Protein AF-A0A3D2QE22-F1 (afdb_monomer_lite)

Structure (mmCIF, N/CA/C/O backbone):
data_AF-A0A3D2QE22-F1
#
_entry.id   AF-A0A3D2QE22-F1
#
loop_
_atom_site.group_PDB
_atom_site.id
_atom_site.type_symbol
_atom_site.label_atom_id
_atom_site.label_alt_id
_atom_site.label_com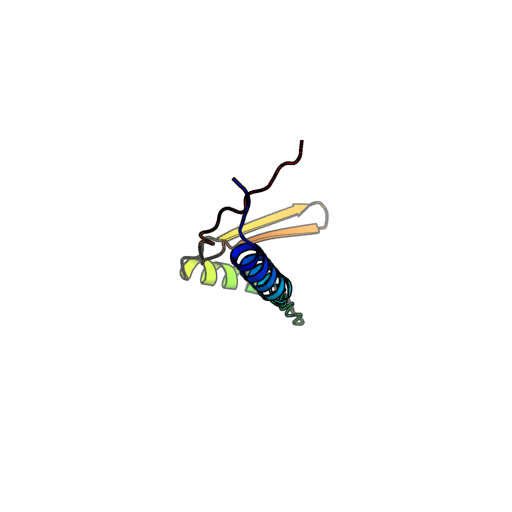p_id
_atom_site.label_asym_id
_atom_site.label_entity_id
_atom_site.label_seq_id
_atom_site.pdbx_PDB_ins_code
_atom_site.Cartn_x
_atom_site.Cartn_y
_atom_site.Cartn_z
_atom_site.occupancy
_atom_site.B_iso_or_equiv
_atom_site.auth_seq_id
_atom_site.auth_comp_id
_atom_site.auth_asym_id
_atom_site.auth_atom_id
_atom_site.pdbx_PDB_model_num
ATOM 1 N N . ASP A 1 1 ? 10.709 35.518 46.650 1.00 49.84 1 ASP A N 1
ATOM 2 C CA . ASP A 1 1 ? 9.881 36.399 45.802 1.00 49.84 1 ASP A CA 1
ATOM 3 C C . ASP A 1 1 ? 8.582 35.728 45.401 1.00 49.84 1 ASP A C 1
ATOM 5 O O . ASP A 1 1 ? 8.604 34.676 44.773 1.00 49.84 1 ASP A O 1
ATOM 9 N N . GLY A 1 2 ? 7.459 36.297 45.847 1.00 74.81 2 GLY A N 1
ATOM 10 C CA . GLY A 1 2 ? 6.105 35.818 45.564 1.00 74.81 2 GLY A CA 1
ATOM 11 C C . GLY A 1 2 ? 5.412 36.691 44.520 1.00 74.81 2 GLY A C 1
ATOM 12 O O . GLY A 1 2 ? 5.711 37.877 44.394 1.00 74.81 2 GLY A O 1
ATOM 13 N N . LEU A 1 3 ? 4.490 36.102 43.760 1.00 76.69 3 LEU A N 1
ATOM 14 C CA . LEU A 1 3 ? 3.673 36.845 42.805 1.00 76.69 3 LEU A CA 1
ATOM 15 C C . LEU A 1 3 ? 2.726 37.785 43.555 1.00 76.69 3 LEU A C 1
ATOM 17 O O . LEU A 1 3 ? 2.094 37.400 44.539 1.00 76.69 3 LEU A O 1
ATOM 21 N N . THR A 1 4 ? 2.602 39.016 43.065 1.00 86.69 4 THR A N 1
ATOM 22 C CA . THR A 1 4 ? 1.557 39.926 43.546 1.00 86.69 4 THR A CA 1
ATOM 23 C C . THR A 1 4 ? 0.180 39.379 43.168 1.00 86.69 4 THR A C 1
ATOM 25 O O . THR A 1 4 ? 0.035 38.673 42.168 1.00 86.69 4 THR A O 1
ATOM 28 N N . VAL A 1 5 ? -0.851 39.738 43.934 1.00 83.69 5 VAL A N 1
ATOM 29 C CA . VAL A 1 5 ? -2.235 39.270 43.720 1.00 83.69 5 VAL A CA 1
ATOM 30 C C . VAL A 1 5 ? -2.676 39.446 42.261 1.00 83.69 5 VAL A C 1
ATOM 32 O O . VAL A 1 5 ? -3.145 38.496 41.641 1.00 83.69 5 VAL A O 1
ATOM 35 N N . ARG A 1 6 ? -2.379 40.606 41.660 1.00 84.25 6 ARG A N 1
ATOM 36 C CA . ARG A 1 6 ? -2.686 40.901 40.249 1.00 84.25 6 ARG A CA 1
ATOM 37 C C . ARG A 1 6 ? -2.010 39.948 39.260 1.00 84.25 6 ARG A C 1
ATOM 39 O O . ARG A 1 6 ? -2.584 39.607 38.229 1.00 84.25 6 ARG A O 1
ATOM 46 N N . GLN A 1 7 ? -0.777 39.530 39.539 1.00 84.44 7 GLN A N 1
ATOM 47 C CA . GLN A 1 7 ? -0.044 38.601 38.676 1.00 84.44 7 GLN A CA 1
ATOM 48 C C . GLN A 1 7 ? -0.594 37.180 38.800 1.00 84.44 7 GLN A C 1
ATOM 50 O O . GLN A 1 7 ? -0.696 36.478 37.793 1.00 84.44 7 GLN A O 1
ATOM 55 N N . THR A 1 8 ? -0.987 36.778 40.009 1.00 84.31 8 THR A N 1
ATOM 56 C CA . THR A 1 8 ? -1.629 35.485 40.263 1.00 84.31 8 THR A CA 1
ATOM 57 C C . THR A 1 8 ? -2.988 35.405 39.572 1.00 84.31 8 THR A C 1
ATOM 59 O O . THR A 1 8 ? -3.258 34.428 38.879 1.00 84.31 8 THR A O 1
ATOM 62 N N . GLU A 1 9 ? -3.808 36.453 39.661 1.00 84.38 9 GLU A N 1
ATOM 63 C CA . GLU A 1 9 ? -5.107 36.528 38.978 1.00 84.38 9 GLU A CA 1
ATOM 64 C C . GLU A 1 9 ? -4.960 36.426 37.454 1.00 84.38 9 GLU A C 1
ATOM 66 O O . GLU A 1 9 ? -5.614 35.599 36.814 1.00 84.38 9 GLU A O 1
ATOM 71 N N . ALA A 1 10 ? -4.027 37.183 36.868 1.00 84.56 10 ALA A N 1
ATOM 72 C CA . ALA A 1 10 ? -3.753 37.122 35.434 1.00 84.56 10 ALA A CA 1
ATOM 73 C C . ALA A 1 10 ? -3.219 35.747 34.987 1.00 84.56 10 ALA A C 1
ATOM 75 O O . ALA A 1 10 ? -3.482 35.299 33.866 1.00 84.56 10 ALA A O 1
ATOM 76 N N . LEU A 1 11 ? -2.454 35.064 35.843 1.00 83.12 11 LEU A N 1
ATOM 77 C CA . LEU A 1 11 ? -1.944 33.721 35.573 1.00 83.12 11 LEU A CA 1
ATOM 78 C C . LEU A 1 11 ? -3.070 32.682 35.598 1.00 83.12 11 LEU A C 1
ATOM 80 O O . LEU A 1 11 ? -3.169 31.869 34.676 1.00 83.12 11 LEU A O 1
ATOM 84 N N . VAL A 1 12 ? -3.944 32.747 36.603 1.00 84.12 12 VAL A N 1
ATOM 85 C CA . VAL A 1 12 ? -5.124 31.882 36.730 1.00 84.12 12 VAL A CA 1
ATOM 86 C C . VAL A 1 12 ? -6.051 32.060 35.528 1.00 84.12 12 VAL A C 1
ATOM 88 O O . VAL A 1 12 ? -6.470 31.073 34.922 1.00 84.12 12 VAL A O 1
ATOM 91 N N . GLU A 1 13 ? -6.296 33.298 35.097 1.00 82.62 13 GLU A N 1
ATOM 92 C CA . GLU A 1 13 ? -7.132 33.579 33.928 1.00 82.62 13 GLU A CA 1
ATOM 93 C C . GLU A 1 13 ? -6.541 32.980 32.636 1.00 82.62 13 GLU A C 1
ATOM 95 O O . GLU A 1 13 ? -7.256 32.385 31.823 1.00 82.62 13 GLU A O 1
ATOM 100 N N . LYS A 1 14 ? -5.217 33.072 32.450 1.00 81.88 14 LYS A N 1
ATOM 101 C CA . LYS A 1 14 ? -4.522 32.442 31.314 1.00 81.88 14 LYS A CA 1
ATOM 102 C C . LYS A 1 14 ? -4.616 30.918 31.359 1.00 81.88 14 LYS A C 1
ATOM 104 O O . LYS A 1 14 ? -4.836 30.301 30.315 1.00 81.88 14 LYS A O 1
ATOM 109 N N . MET A 1 15 ? -4.473 30.317 32.539 1.00 80.31 15 MET A N 1
ATOM 110 C CA . MET A 1 15 ? -4.586 28.868 32.718 1.00 80.31 15 MET A CA 1
ATOM 111 C C . MET A 1 15 ? -6.005 28.370 32.429 1.00 80.31 15 MET A C 1
ATOM 113 O O . MET A 1 15 ? -6.161 27.395 31.696 1.00 80.31 15 MET A O 1
ATOM 117 N N . LEU A 1 16 ? -7.038 29.079 32.893 1.00 76.94 16 LEU A N 1
ATOM 118 C CA . LEU A 1 16 ? -8.443 28.766 32.603 1.00 76.94 16 LEU A CA 1
ATOM 119 C C . LEU A 1 16 ? -8.755 28.879 31.100 1.00 76.94 16 LEU A C 1
ATOM 121 O O . LEU A 1 16 ? -9.358 27.975 30.516 1.00 76.94 16 LEU A O 1
ATOM 125 N N . LYS A 1 17 ? -8.266 29.936 30.434 1.00 75.19 17 LYS A N 1
ATOM 126 C CA . LYS A 1 17 ? -8.407 30.114 28.974 1.00 75.19 17 LYS A CA 1
ATOM 127 C C . LYS A 1 17 ? -7.673 29.039 28.164 1.00 75.19 17 LYS A C 1
ATOM 129 O O . LYS A 1 17 ? -8.112 28.699 27.063 1.00 75.19 17 LYS A O 1
ATOM 134 N N . ALA A 1 18 ? -6.557 28.51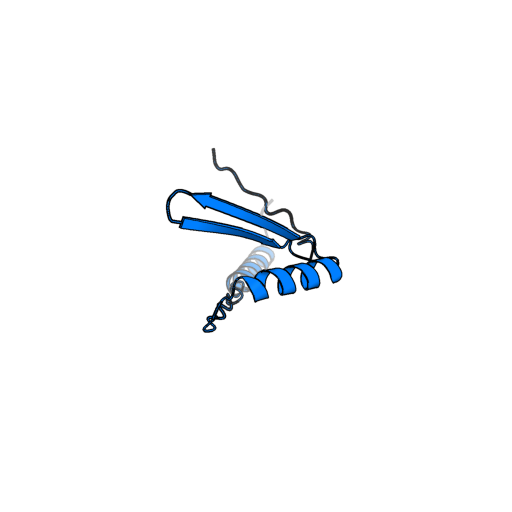6 28.674 1.00 68.12 18 ALA A N 1
ATOM 135 C CA . ALA A 1 18 ? -5.805 27.434 28.042 1.00 68.12 18 ALA A CA 1
ATOM 136 C C . ALA A 1 18 ? -6.455 26.058 28.277 1.00 68.12 18 ALA A C 1
ATOM 138 O O . ALA A 1 18 ? -6.516 25.252 27.347 1.00 68.12 18 ALA A O 1
ATOM 139 N N . ALA A 1 19 ? -6.994 25.815 29.476 1.00 64.50 19 ALA A N 1
ATOM 140 C CA . ALA A 1 19 ? -7.666 24.570 29.850 1.00 64.50 19 ALA A CA 1
ATOM 141 C C . ALA A 1 19 ? -8.958 24.323 29.047 1.00 64.50 19 ALA A C 1
ATOM 143 O O . ALA A 1 19 ? -9.264 23.181 28.711 1.00 64.50 19 ALA A O 1
ATOM 144 N N . GLY A 1 20 ? -9.674 25.384 28.652 1.00 61.22 20 GLY A N 1
ATOM 145 C CA . GLY A 1 20 ? -10.870 25.283 27.803 1.00 61.22 20 GLY A CA 1
ATOM 146 C C . GLY A 1 20 ? -10.600 24.917 26.335 1.00 61.22 20 GLY A C 1
ATOM 147 O O . GLY A 1 20 ? -11.527 24.586 25.597 1.00 61.22 20 GLY A O 1
ATOM 148 N N . LYS A 1 21 ? -9.341 24.946 25.874 1.00 59.69 21 LYS A N 1
ATOM 149 C CA . LYS A 1 21 ? -8.976 24.618 24.486 1.00 59.69 21 LYS A CA 1
ATOM 150 C C . LYS A 1 21 ? -8.508 23.169 24.378 1.00 59.69 21 LYS A C 1
ATOM 152 O O . LYS A 1 21 ? -7.340 22.897 24.096 1.00 59.69 21 LYS A O 1
ATOM 157 N N . GLN A 1 22 ? -9.428 22.218 24.541 1.00 60.31 22 GLN A N 1
ATOM 158 C CA . GLN A 1 22 ? -9.165 20.838 24.130 1.00 60.31 22 GLN A CA 1
ATOM 159 C C . GLN A 1 22 ? -8.784 20.829 22.639 1.00 60.31 22 GLN A C 1
ATOM 161 O O . GLN A 1 22 ? -9.556 21.263 21.780 1.00 60.31 22 GLN A O 1
ATOM 166 N N . LYS A 1 23 ? -7.573 20.354 22.308 1.00 62.00 23 LYS A N 1
ATOM 167 C CA . LYS A 1 23 ? -7.162 20.120 20.915 1.00 62.00 23 LYS A CA 1
ATOM 168 C C . LYS A 1 23 ? -8.162 19.144 20.296 1.00 62.00 23 LYS A C 1
ATOM 170 O O . LYS A 1 23 ? -8.092 17.949 20.574 1.00 62.00 23 LYS A O 1
ATOM 175 N N . LYS A 1 24 ? -9.080 19.647 19.461 1.00 63.81 24 LYS A N 1
ATOM 176 C CA . LYS A 1 24 ? -10.030 18.825 18.698 1.00 63.81 24 LYS A CA 1
ATOM 177 C C . LYS A 1 24 ? -9.239 17.713 18.000 1.00 63.81 24 LYS A C 1
ATOM 179 O O . LYS A 1 24 ? -8.406 17.997 17.135 1.00 63.81 24 LYS A O 1
ATOM 184 N N . ARG A 1 25 ? -9.433 16.453 18.416 1.00 65.62 25 ARG A N 1
ATOM 185 C CA . ARG A 1 25 ? -8.818 15.300 17.742 1.00 65.62 25 ARG A CA 1
ATOM 186 C C . ARG A 1 25 ? -9.313 15.335 16.303 1.00 65.62 25 ARG A C 1
ATOM 188 O O . ARG A 1 25 ? -10.517 15.293 16.072 1.00 65.62 25 ARG A O 1
ATOM 195 N N . LYS A 1 26 ? -8.388 15.462 15.347 1.00 68.75 26 LYS A N 1
ATOM 196 C CA . LYS A 1 26 ? -8.734 15.385 13.926 1.00 68.75 26 LYS A CA 1
ATOM 197 C C . LYS A 1 26 ? -9.458 14.051 13.703 1.00 68.75 26 LYS A C 1
ATOM 199 O O . LYS A 1 26 ? -8.888 13.024 14.090 1.00 68.75 26 LYS A O 1
ATOM 204 N N . PRO A 1 27 ? -10.678 14.052 13.144 1.00 63.97 27 PRO A N 1
ATOM 205 C CA . PRO A 1 27 ? -11.390 12.814 12.880 1.00 63.97 27 PRO A CA 1
ATOM 206 C C . PRO A 1 27 ? -10.534 11.953 11.947 1.00 63.97 27 PRO A C 1
ATOM 208 O O . PRO A 1 27 ? -10.027 12.428 10.929 1.00 63.97 27 PRO A O 1
ATOM 211 N N . ARG A 1 28 ? -10.306 10.695 12.338 1.00 66.94 28 ARG A N 1
ATOM 212 C CA . ARG A 1 28 ? -9.707 9.697 11.452 1.00 66.94 28 ARG A CA 1
ATOM 213 C C . ARG A 1 28 ? -10.785 9.331 10.441 1.00 66.94 28 ARG A C 1
ATOM 215 O O . ARG A 1 28 ? -11.735 8.647 10.796 1.00 66.94 28 ARG A O 1
ATOM 222 N N . ILE A 1 29 ? -10.659 9.838 9.220 1.00 60.22 29 ILE A N 1
ATOM 223 C CA . ILE A 1 29 ? -11.530 9.435 8.118 1.00 60.22 29 ILE A CA 1
ATOM 224 C C . ILE A 1 29 ? -11.142 7.998 7.771 1.00 60.22 29 ILE A C 1
ATOM 226 O O . ILE A 1 29 ? -10.031 7.755 7.301 1.00 60.22 29 ILE A O 1
ATOM 230 N N . VAL A 1 30 ? -12.029 7.052 8.064 1.00 54.00 30 VAL A N 1
ATOM 231 C CA . VAL A 1 30 ? -11.921 5.671 7.591 1.00 54.00 30 VAL A CA 1
ATOM 232 C C . VAL A 1 30 ? -12.858 5.574 6.397 1.00 54.00 30 VAL A C 1
ATOM 234 O O . VAL A 1 30 ? -14.073 5.592 6.559 1.00 54.00 30 VAL A O 1
ATOM 237 N N . ILE A 1 31 ? -12.288 5.573 5.194 1.00 61.03 31 ILE A N 1
ATOM 238 C CA . ILE A 1 31 ? -13.042 5.364 3.956 1.00 61.03 31 ILE A CA 1
ATOM 239 C C . ILE A 1 31 ? -13.138 3.853 3.771 1.00 61.03 31 ILE A C 1
ATOM 241 O O . ILE A 1 31 ? -12.122 3.205 3.527 1.00 61.03 31 ILE A O 1
ATOM 245 N N . VAL A 1 32 ? -14.337 3.297 3.932 1.00 58.94 32 VAL A N 1
ATOM 246 C CA . VAL A 1 32 ? -14.610 1.885 3.647 1.00 58.94 32 VAL A CA 1
ATOM 247 C C . VAL A 1 32 ? -15.331 1.837 2.308 1.00 58.94 32 VAL A C 1
ATOM 249 O O . VAL A 1 32 ? -16.520 2.127 2.234 1.00 58.94 32 VAL A O 1
ATOM 252 N N . ASN A 1 33 ? -14.587 1.530 1.250 1.00 66.62 33 ASN A N 1
ATOM 253 C CA . ASN A 1 33 ? -15.152 1.245 -0.065 1.00 66.62 33 ASN A CA 1
ATOM 254 C C . ASN A 1 33 ? -15.137 -0.273 -0.277 1.00 66.62 33 ASN A C 1
ATOM 256 O O . ASN A 1 33 ? -14.200 -0.935 0.169 1.00 66.62 33 ASN A O 1
ATOM 260 N N . ASP A 1 34 ? -16.145 -0.813 -0.964 1.00 77.12 34 ASP A N 1
ATOM 261 C CA . ASP A 1 34 ? -16.106 -2.194 -1.456 1.00 77.12 34 ASP A CA 1
ATOM 262 C C . ASP A 1 34 ? -15.070 -2.280 -2.587 1.00 77.12 34 ASP A C 1
ATOM 264 O O . ASP A 1 34 ? -15.169 -1.561 -3.585 1.00 77.12 34 ASP A O 1
ATOM 268 N N . VAL A 1 35 ? -14.026 -3.094 -2.405 1.00 64.62 35 VAL A N 1
ATOM 269 C CA . VAL A 1 35 ? -12.902 -3.194 -3.348 1.00 64.62 35 VAL A CA 1
ATOM 270 C C . VAL A 1 35 ? -12.798 -4.621 -3.861 1.00 64.62 35 VAL A C 1
ATOM 272 O O . VAL A 1 35 ? -12.445 -5.539 -3.125 1.00 64.62 35 VAL A O 1
ATOM 275 N N . ARG A 1 36 ? -13.030 -4.796 -5.163 1.00 79.75 36 ARG A N 1
ATOM 276 C CA . ARG A 1 36 ? -12.687 -6.029 -5.879 1.00 79.75 36 ARG A CA 1
ATOM 277 C C . ARG A 1 36 ? -11.249 -5.933 -6.364 1.00 79.75 36 ARG A C 1
ATOM 279 O O . ARG A 1 36 ? -10.902 -5.016 -7.106 1.00 79.75 36 ARG A O 1
ATOM 286 N N . ILE A 1 37 ? -10.415 -6.873 -5.934 1.00 72.94 37 ILE A N 1
ATOM 287 C CA . ILE A 1 37 ? -8.985 -6.877 -6.231 1.00 72.94 37 ILE A CA 1
ATOM 288 C C . ILE A 1 37 ? -8.694 -7.977 -7.250 1.00 72.94 37 ILE A C 1
ATOM 290 O O . ILE A 1 37 ? -8.835 -9.159 -6.959 1.00 72.94 37 ILE A O 1
ATOM 294 N N . TYR A 1 38 ? -8.254 -7.576 -8.442 1.00 84.25 38 TYR A N 1
ATOM 295 C CA . TYR A 1 38 ? -7.765 -8.491 -9.471 1.00 84.25 38 TYR A CA 1
ATOM 296 C C . TYR A 1 38 ? -6.237 -8.445 -9.517 1.00 84.25 38 TYR A C 1
ATOM 298 O O . TYR A 1 38 ? -5.646 -7.368 -9.614 1.00 84.25 38 TYR A O 1
ATOM 306 N N . LEU A 1 39 ? -5.585 -9.609 -9.506 1.00 79.06 39 LEU A N 1
ATOM 307 C CA . LEU A 1 39 ? -4.119 -9.704 -9.475 1.00 79.06 39 LEU A CA 1
ATOM 308 C C . LEU A 1 39 ? -3.446 -9.050 -10.696 1.00 79.06 39 LEU A C 1
ATOM 310 O O . LEU A 1 39 ? -2.400 -8.415 -10.576 1.00 79.06 39 LEU A O 1
ATOM 314 N N . ASN A 1 40 ? -4.073 -9.140 -11.870 1.00 81.25 40 ASN A N 1
ATOM 315 C CA . ASN A 1 40 ? -3.566 -8.490 -13.081 1.00 81.25 40 ASN A CA 1
ATOM 316 C C . ASN A 1 40 ? -3.631 -6.959 -12.974 1.00 81.25 40 ASN A C 1
ATOM 318 O O . ASN A 1 40 ? -2.683 -6.269 -13.349 1.00 81.25 40 ASN A O 1
ATOM 322 N N . SER A 1 41 ? -4.712 -6.430 -12.396 1.00 85.25 41 SER A N 1
ATOM 323 C CA . SER A 1 41 ? -4.878 -4.994 -12.155 1.00 85.25 41 SER A CA 1
ATOM 324 C C . SER A 1 41 ? -3.888 -4.477 -11.110 1.00 85.25 41 SER A C 1
ATOM 326 O O . SER A 1 41 ? -3.384 -3.366 -11.245 1.00 85.25 41 SER A O 1
ATOM 328 N N . ILE A 1 42 ? -3.547 -5.291 -10.105 1.00 85.38 42 ILE A N 1
ATOM 329 C CA . ILE A 1 42 ? -2.536 -4.960 -9.093 1.00 85.38 42 ILE A CA 1
ATOM 330 C C . ILE A 1 42 ? -1.183 -4.616 -9.745 1.00 85.38 42 ILE A C 1
ATOM 332 O O . ILE A 1 42 ? -0.564 -3.613 -9.382 1.00 85.38 42 ILE A O 1
ATOM 336 N N . ARG A 1 43 ? -0.736 -5.412 -10.727 1.00 86.00 43 ARG A N 1
ATOM 337 C CA . ARG A 1 43 ? 0.532 -5.170 -11.438 1.00 86.00 43 ARG A CA 1
ATOM 338 C C . ARG A 1 43 ? 0.513 -3.832 -12.179 1.00 86.00 43 ARG A C 1
ATOM 340 O O . ARG A 1 43 ? 1.396 -3.009 -11.958 1.00 86.00 43 ARG A O 1
ATOM 347 N N . GLN A 1 44 ? -0.545 -3.580 -12.952 1.00 87.12 44 GLN A N 1
ATOM 348 C CA . GLN A 1 44 ? -0.714 -2.331 -13.706 1.00 87.12 44 GLN A CA 1
ATOM 349 C C . GLN A 1 44 ? -0.735 -1.098 -12.792 1.00 87.12 44 GLN A C 1
ATOM 351 O O . GLN A 1 44 ? -0.094 -0.088 -13.080 1.00 87.12 44 GLN A O 1
ATOM 356 N N . VAL A 1 45 ? -1.435 -1.182 -11.655 1.00 86.38 45 VAL A N 1
ATOM 357 C CA . VAL A 1 45 ? -1.471 -0.097 -10.665 1.00 86.38 45 VAL A CA 1
ATOM 358 C C . VAL A 1 45 ? -0.081 0.153 -10.079 1.00 86.38 45 VAL A C 1
ATOM 360 O O . VAL A 1 45 ? 0.311 1.306 -9.925 1.00 86.38 45 VAL A O 1
ATOM 363 N N . MET A 1 46 ? 0.701 -0.888 -9.783 1.00 88.44 46 MET A N 1
ATOM 364 C CA . MET A 1 46 ? 2.066 -0.700 -9.280 1.00 88.44 46 MET A CA 1
ATOM 365 C C . MET A 1 46 ? 3.015 -0.086 -10.304 1.00 88.44 46 MET A C 1
ATOM 367 O O . MET A 1 46 ? 3.843 0.740 -9.921 1.00 88.44 46 MET A O 1
ATOM 371 N N . ASP A 1 47 ? 2.875 -0.417 -11.586 1.00 89.25 47 ASP A N 1
ATOM 372 C CA . ASP A 1 47 ? 3.646 0.236 -12.648 1.00 89.25 47 ASP A CA 1
ATOM 373 C C . ASP A 1 47 ? 3.301 1.723 -12.758 1.00 89.25 47 ASP A C 1
ATOM 375 O O . ASP A 1 47 ? 4.197 2.564 -12.829 1.00 89.25 47 ASP A O 1
ATOM 379 N N . MET A 1 48 ? 2.017 2.071 -12.652 1.00 88.06 48 MET A N 1
ATOM 380 C CA . MET A 1 48 ? 1.562 3.463 -12.621 1.00 88.06 48 MET A CA 1
ATOM 381 C C . MET A 1 48 ? 2.103 4.225 -11.399 1.00 88.06 48 MET A C 1
ATOM 383 O O . MET A 1 48 ? 2.582 5.354 -11.519 1.00 88.06 48 MET A O 1
ATOM 387 N N . VAL A 1 49 ? 2.082 3.598 -10.218 1.00 88.56 49 VAL A N 1
ATOM 388 C CA . VAL A 1 49 ? 2.637 4.173 -8.982 1.00 88.56 49 VAL A CA 1
ATOM 389 C C . VAL A 1 49 ? 4.145 4.401 -9.121 1.00 88.56 49 VAL A C 1
ATOM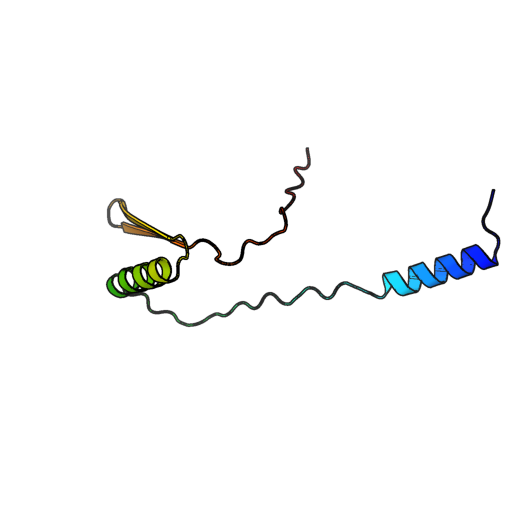 391 O O . VAL A 1 49 ? 4.622 5.490 -8.792 1.00 88.56 49 VAL A O 1
ATOM 394 N N . ARG A 1 50 ? 4.897 3.435 -9.666 1.00 88.81 50 ARG A N 1
ATOM 395 C CA . ARG A 1 50 ? 6.329 3.604 -9.967 1.00 88.81 50 ARG A CA 1
ATOM 396 C C . ARG A 1 50 ? 6.578 4.739 -10.958 1.00 88.81 50 ARG A C 1
ATOM 398 O O . ARG A 1 50 ? 7.449 5.567 -10.703 1.00 88.81 50 ARG A O 1
ATOM 405 N N . ALA A 1 51 ? 5.796 4.816 -12.036 1.00 89.25 51 ALA A N 1
ATOM 406 C CA . ALA A 1 51 ? 5.910 5.866 -13.049 1.00 89.25 51 ALA A CA 1
ATOM 407 C C . ALA A 1 51 ? 5.673 7.273 -12.472 1.00 89.25 51 ALA A C 1
ATOM 409 O O . ALA A 1 51 ? 6.314 8.230 -12.895 1.00 89.25 51 ALA A O 1
ATOM 410 N N . SER A 1 52 ? 4.824 7.403 -11.446 1.00 87.38 52 SER A N 1
ATOM 411 C CA . SER A 1 52 ? 4.623 8.668 -10.720 1.00 87.38 52 SER A CA 1
ATOM 412 C C . SER A 1 52 ? 5.780 9.065 -9.782 1.00 87.38 52 SER A C 1
ATOM 414 O O . SER A 1 52 ? 5.690 10.072 -9.080 1.00 87.38 52 SER A O 1
ATOM 416 N N . GLY A 1 53 ? 6.864 8.282 -9.739 1.00 86.56 53 GLY A N 1
ATOM 417 C CA . GLY A 1 53 ? 8.029 8.530 -8.887 1.00 86.56 53 GLY A CA 1
ATOM 418 C C . GLY A 1 53 ? 7.846 8.098 -7.430 1.00 86.56 53 GLY A C 1
ATOM 419 O O . GLY A 1 53 ? 8.680 8.422 -6.585 1.00 86.56 53 GLY A O 1
ATOM 420 N N . ILE A 1 54 ? 6.773 7.367 -7.109 1.00 89.19 54 ILE A N 1
ATOM 421 C CA . ILE A 1 54 ? 6.531 6.842 -5.764 1.00 89.19 54 ILE A CA 1
ATOM 422 C C . ILE A 1 54 ? 7.259 5.501 -5.623 1.00 89.19 54 ILE A C 1
ATOM 424 O O . ILE A 1 54 ? 6.898 4.534 -6.306 1.00 89.19 54 ILE A O 1
ATOM 428 N N . PRO A 1 55 ? 8.247 5.383 -4.712 1.00 87.88 55 PRO A N 1
ATOM 429 C CA . PRO A 1 55 ? 8.946 4.124 -4.520 1.00 87.88 55 PRO A CA 1
ATOM 430 C C . PRO A 1 55 ? 7.969 3.046 -4.054 1.00 87.88 55 PRO A C 1
ATOM 432 O O . PRO A 1 55 ? 7.312 3.182 -3.014 1.00 87.88 55 PRO A O 1
ATOM 435 N N . SER A 1 56 ? 7.879 1.969 -4.825 1.00 90.50 56 SER A N 1
ATOM 436 C CA . SER A 1 56 ? 7.001 0.846 -4.526 1.00 90.50 56 SER A CA 1
ATOM 437 C C . SER A 1 56 ? 7.623 -0.486 -4.931 1.00 90.50 56 SER A C 1
ATOM 439 O O . SER A 1 56 ? 8.371 -0.567 -5.904 1.00 90.50 56 SER A O 1
ATOM 441 N N . SER A 1 57 ? 7.322 -1.530 -4.161 1.00 89.38 57 SER A N 1
ATOM 442 C CA . SER A 1 57 ? 7.789 -2.897 -4.385 1.00 89.38 57 SER A CA 1
ATOM 443 C C . SER A 1 57 ? 6.627 -3.882 -4.291 1.00 89.38 57 SER A C 1
ATOM 445 O O . SER A 1 57 ? 5.701 -3.683 -3.502 1.00 89.38 57 SER A O 1
ATOM 447 N N . MET A 1 58 ? 6.708 -4.942 -5.089 1.00 88.38 58 MET A N 1
ATOM 448 C CA . MET A 1 58 ? 5.797 -6.081 -5.077 1.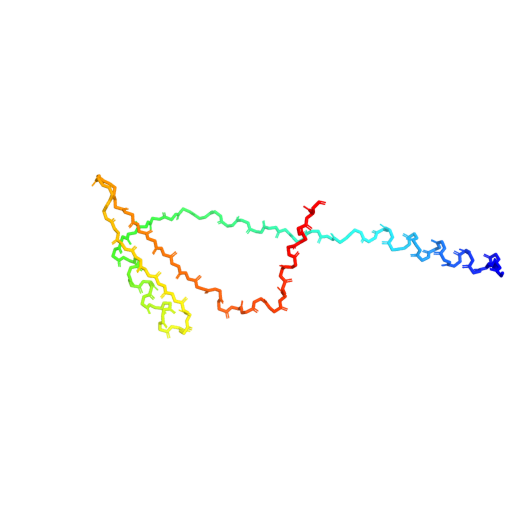00 88.38 58 MET A CA 1
ATOM 449 C C . MET A 1 58 ? 6.625 -7.335 -4.868 1.00 88.38 58 MET A C 1
ATOM 451 O O . MET A 1 58 ? 7.667 -7.465 -5.507 1.00 88.38 58 MET A O 1
ATOM 455 N N . ASP A 1 59 ? 6.143 -8.239 -4.034 1.00 90.69 59 ASP A N 1
ATOM 456 C CA . ASP A 1 59 ? 6.666 -9.593 -3.930 1.00 90.69 59 ASP A CA 1
ATOM 457 C C . ASP A 1 59 ? 5.512 -10.592 -4.013 1.00 90.69 59 ASP A C 1
ATOM 459 O O . ASP A 1 59 ? 4.394 -10.294 -3.576 1.00 90.69 59 ASP A O 1
ATOM 463 N N . GLN A 1 60 ? 5.775 -11.741 -4.625 1.00 89.38 60 GLN A N 1
ATOM 464 C CA . GLN A 1 60 ? 4.806 -12.815 -4.782 1.00 89.38 60 GLN A CA 1
ATOM 465 C C . GLN A 1 60 ? 5.488 -14.135 -4.442 1.00 89.38 60 GLN A C 1
ATOM 467 O O . GLN A 1 60 ? 6.443 -14.527 -5.111 1.00 89.38 60 GLN A O 1
ATOM 472 N N . SER A 1 61 ? 4.950 -14.837 -3.451 1.00 91.94 61 SER A N 1
ATOM 473 C CA . SER A 1 61 ? 5.401 -16.166 -3.056 1.00 91.94 61 SER A CA 1
ATOM 474 C C . SER A 1 61 ? 4.228 -17.144 -2.990 1.00 91.94 61 SER A C 1
ATOM 476 O O . SER A 1 61 ? 3.061 -16.747 -2.919 1.00 91.94 61 SER A O 1
ATOM 478 N N . MET A 1 62 ? 4.551 -18.433 -3.065 1.00 91.50 62 MET A N 1
ATOM 479 C CA . MET A 1 62 ? 3.621 -19.515 -2.756 1.00 91.50 62 MET A CA 1
ATOM 480 C C . MET A 1 62 ? 3.990 -20.084 -1.391 1.00 91.50 62 MET A C 1
ATOM 482 O O . MET A 1 62 ? 5.159 -20.395 -1.161 1.00 91.50 62 MET A O 1
ATOM 486 N N . ASP A 1 63 ? 3.006 -20.197 -0.508 1.00 91.31 63 ASP A N 1
ATOM 487 C CA . ASP A 1 63 ? 3.139 -20.826 0.803 1.00 91.31 63 ASP A CA 1
ATOM 488 C C . ASP A 1 63 ? 2.081 -21.928 0.913 1.00 91.31 63 ASP A C 1
ATOM 490 O O . ASP A 1 63 ? 0.906 -21.666 1.162 1.00 91.31 63 ASP A O 1
ATOM 494 N N . GLY A 1 64 ? 2.48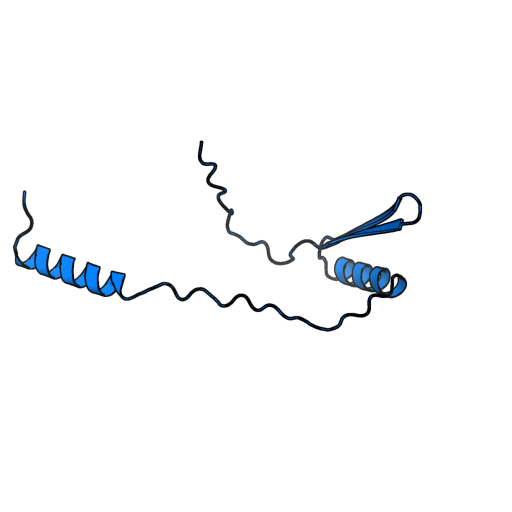2 -23.163 0.598 1.00 91.12 64 GLY A N 1
ATOM 495 C CA . GLY A 1 64 ? 1.552 -24.283 0.441 1.00 91.12 64 GLY A CA 1
ATOM 496 C C . GLY A 1 64 ? 0.508 -24.008 -0.646 1.00 91.12 64 GLY A C 1
ATOM 497 O O . GLY A 1 64 ? 0.857 -23.866 -1.820 1.00 91.12 64 GLY A O 1
ATOM 498 N N . ASP A 1 65 ? -0.755 -23.920 -0.229 1.00 92.50 65 ASP A N 1
ATOM 499 C CA . ASP A 1 65 ? -1.905 -23.639 -1.098 1.00 92.50 65 ASP A CA 1
ATOM 500 C C . ASP A 1 65 ? -2.234 -22.136 -1.200 1.00 92.50 65 ASP A C 1
ATOM 502 O O . ASP A 1 65 ? -3.095 -21.736 -1.989 1.00 92.50 65 ASP A O 1
ATOM 506 N N . ASP A 1 66 ? -1.535 -21.288 -0.440 1.00 88.69 66 ASP A N 1
ATOM 507 C CA . ASP A 1 66 ? -1.767 -19.850 -0.406 1.00 88.69 66 ASP A CA 1
ATOM 508 C C . ASP A 1 66 ? -0.837 -19.098 -1.368 1.00 88.69 66 ASP A C 1
ATOM 510 O O . ASP A 1 66 ? 0.378 -19.309 -1.432 1.00 88.69 66 ASP A O 1
ATOM 514 N N . VAL A 1 67 ? -1.412 -18.139 -2.100 1.00 85.94 67 VAL A N 1
ATOM 515 C CA . VAL A 1 67 ? -0.645 -17.151 -2.869 1.00 85.94 67 VAL A CA 1
ATOM 516 C C . VAL A 1 67 ? -0.513 -15.886 -2.035 1.00 85.94 67 VAL A C 1
ATOM 518 O O . VAL A 1 67 ? -1.471 -15.126 -1.871 1.00 85.94 67 VAL A O 1
ATOM 521 N N . VAL A 1 68 ? 0.697 -15.628 -1.543 1.00 89.81 68 VAL A N 1
ATOM 522 C CA . VAL A 1 68 ? 0.992 -14.451 -0.727 1.00 89.81 68 VAL A CA 1
ATOM 523 C C . VAL A 1 68 ? 1.520 -13.342 -1.625 1.00 89.81 68 VAL A C 1
ATOM 525 O O . VAL A 1 68 ? 2.542 -13.479 -2.296 1.00 89.81 68 VAL A O 1
ATOM 528 N N . VAL A 1 69 ? 0.813 -12.211 -1.636 1.00 89.12 69 VAL A N 1
ATOM 529 C CA . VAL A 1 69 ? 1.197 -11.031 -2.416 1.00 89.12 69 VAL A CA 1
ATOM 530 C C . VAL A 1 69 ? 1.481 -9.873 -1.472 1.00 89.12 69 VAL A C 1
ATOM 532 O O . VAL A 1 69 ? 0.577 -9.336 -0.832 1.00 89.12 69 VAL A O 1
ATOM 535 N N . THR A 1 70 ? 2.740 -9.448 -1.414 1.00 90.19 70 THR A N 1
ATOM 536 C CA . THR A 1 70 ? 3.171 -8.333 -0.569 1.00 90.19 70 THR A CA 1
ATOM 537 C C . THR A 1 70 ? 3.357 -7.080 -1.413 1.00 90.19 70 THR A C 1
ATOM 539 O O . THR A 1 70 ? 4.276 -6.986 -2.224 1.00 90.19 70 THR A O 1
ATOM 542 N N . LEU A 1 71 ? 2.504 -6.077 -1.197 1.00 89.25 71 LEU A N 1
ATOM 543 C CA . LEU A 1 71 ? 2.616 -4.766 -1.833 1.00 89.25 71 LEU A CA 1
ATOM 544 C C . LEU A 1 71 ? 3.155 -3.748 -0.831 1.00 89.25 71 LEU A C 1
ATOM 546 O O . LEU A 1 71 ? 2.633 -3.602 0.275 1.00 89.25 71 LEU A O 1
ATOM 550 N N . ARG A 1 72 ? 4.157 -2.969 -1.235 1.00 89.38 72 ARG A N 1
ATOM 551 C CA . ARG A 1 72 ? 4.682 -1.862 -0.435 1.00 89.38 72 ARG A CA 1
ATOM 552 C C . ARG A 1 72 ? 4.733 -0.601 -1.273 1.00 89.38 72 ARG A C 1
ATOM 554 O O . ARG A 1 72 ? 5.514 -0.514 -2.208 1.00 89.38 72 ARG A O 1
ATOM 561 N N . ILE A 1 73 ? 3.956 0.405 -0.892 1.00 89.94 73 ILE A N 1
ATOM 562 C CA . ILE A 1 73 ? 3.972 1.733 -1.515 1.00 89.94 73 ILE A CA 1
ATOM 563 C C . ILE A 1 73 ? 4.443 2.730 -0.456 1.00 89.94 73 ILE A C 1
ATOM 565 O O . ILE A 1 73 ? 3.849 2.836 0.619 1.00 89.94 73 ILE A O 1
ATOM 569 N N . LYS A 1 74 ? 5.556 3.428 -0.706 1.00 86.00 74 LYS A N 1
ATOM 570 C CA . LYS A 1 74 ? 6.057 4.454 0.218 1.00 86.00 74 LYS A CA 1
ATOM 571 C C . LYS A 1 74 ? 5.155 5.684 0.151 1.00 86.00 74 LYS A C 1
ATOM 573 O O . LYS A 1 74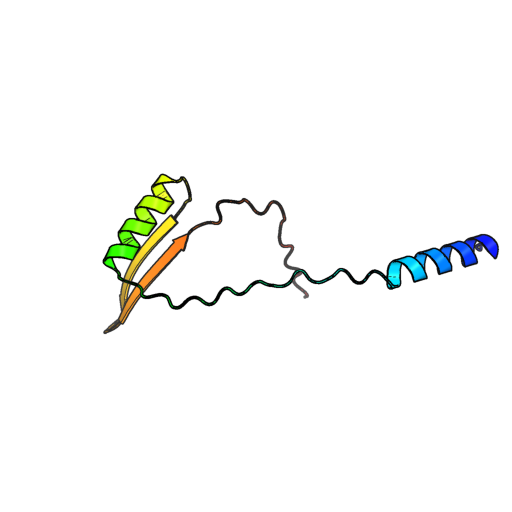 ? 4.639 6.044 -0.899 1.00 86.00 74 LYS A O 1
ATOM 578 N N . ASN A 1 75 ? 4.984 6.363 1.281 1.00 82.25 75 ASN A N 1
ATOM 579 C CA . ASN A 1 75 ? 4.248 7.620 1.293 1.00 82.25 75 ASN A CA 1
ATOM 580 C C . ASN A 1 75 ? 5.029 8.685 0.503 1.00 82.25 75 ASN A C 1
ATOM 582 O O . ASN A 1 75 ? 6.149 9.028 0.881 1.00 82.25 75 ASN A O 1
ATOM 586 N N . ALA A 1 76 ? 4.427 9.212 -0.565 1.00 70.81 76 ALA A N 1
ATOM 587 C CA . ALA A 1 76 ? 5.011 10.259 -1.405 1.00 70.81 76 ALA A CA 1
ATOM 588 C C . ALA A 1 76 ? 5.236 11.575 -0.641 1.00 70.81 76 ALA A C 1
ATOM 590 O O . ALA A 1 76 ? 6.128 12.355 -0.966 1.00 70.81 76 ALA A O 1
ATOM 591 N N . LYS A 1 77 ? 4.457 11.822 0.421 1.00 62.97 77 LYS A N 1
ATOM 592 C CA . LYS A 1 77 ? 4.694 12.941 1.330 1.00 62.97 77 LYS A CA 1
ATOM 593 C C . LYS A 1 77 ? 5.636 12.463 2.428 1.00 62.97 77 LYS A C 1
ATOM 595 O O . LYS A 1 77 ? 5.200 11.766 3.347 1.00 62.97 77 LYS A O 1
ATOM 600 N N . LYS A 1 78 ? 6.916 12.859 2.369 1.00 50.81 78 LYS A N 1
ATOM 601 C CA . LYS A 1 78 ? 7.795 12.826 3.549 1.00 50.81 78 LYS A CA 1
ATOM 602 C C . LYS A 1 78 ? 7.024 13.473 4.699 1.00 50.81 78 LYS A C 1
ATOM 604 O O . LYS A 1 78 ? 6.732 14.666 4.676 1.00 50.81 78 LYS A O 1
ATOM 609 N N . LYS A 1 79 ? 6.627 12.675 5.689 1.00 52.59 79 LYS A N 1
ATOM 610 C CA . LYS A 1 79 ? 6.091 13.210 6.933 1.00 52.59 79 LYS A CA 1
ATOM 611 C C . LYS A 1 79 ? 7.304 13.751 7.673 1.00 52.59 79 LYS A C 1
ATOM 613 O O . LYS A 1 79 ? 8.010 12.989 8.320 1.00 52.59 79 LYS A O 1
ATOM 618 N N . ASP A 1 80 ? 7.557 15.043 7.519 1.00 50.09 80 ASP A N 1
ATOM 619 C CA . ASP A 1 80 ? 8.679 15.767 8.123 1.00 50.09 80 ASP A CA 1
ATOM 620 C C . ASP A 1 80 ? 8.502 15.948 9.645 1.00 50.09 80 ASP A C 1
ATOM 622 O O . ASP A 1 80 ? 8.591 17.035 10.206 1.00 50.09 80 ASP A O 1
ATOM 626 N N . ARG A 1 81 ? 8.113 14.872 10.337 1.00 53.72 81 ARG A N 1
ATOM 627 C CA . ARG A 1 81 ? 8.022 14.820 11.794 1.00 53.72 81 ARG A CA 1
ATOM 628 C C . ARG A 1 81 ? 8.504 13.455 12.267 1.00 53.72 81 ARG A C 1
ATOM 630 O O . ARG A 1 81 ? 7.799 12.469 12.016 1.00 53.72 81 ARG A O 1
ATOM 637 N N . PRO A 1 82 ? 9.646 13.377 12.971 1.00 53.97 82 PRO A N 1
ATOM 638 C CA . PRO A 1 82 ? 10.052 12.141 13.612 1.00 53.97 82 PRO A CA 1
ATOM 639 C C . PRO A 1 82 ? 8.957 11.753 14.607 1.00 53.97 82 PRO A C 1
ATOM 641 O O . PRO A 1 82 ? 8.558 12.536 15.472 1.00 53.97 82 PRO A O 1
ATOM 644 N N . THR A 1 83 ? 8.408 10.550 14.442 1.00 59.31 83 THR A N 1
ATOM 645 C CA . THR A 1 83 ? 7.549 9.968 15.474 1.00 59.31 83 THR A CA 1
ATOM 646 C C . THR A 1 83 ? 8.498 9.511 16.566 1.00 59.31 83 THR A C 1
ATOM 648 O O . THR A 1 83 ? 9.113 8.458 16.445 1.00 59.31 83 THR A O 1
ATOM 651 N N . MET A 1 84 ? 8.694 10.360 17.575 1.00 52.66 84 MET A N 1
ATOM 652 C CA . MET A 1 84 ? 9.486 10.027 18.751 1.00 52.66 84 MET A CA 1
ATOM 653 C C . MET A 1 84 ? 8.750 8.906 19.486 1.00 52.66 84 MET A C 1
ATOM 655 O O . MET A 1 84 ? 7.759 9.147 20.179 1.00 52.66 84 MET A O 1
ATOM 659 N N . VAL A 1 85 ? 9.184 7.668 19.260 1.00 61.12 85 VAL A N 1
ATOM 660 C CA . VAL A 1 85 ? 8.750 6.523 20.052 1.00 61.12 85 VAL A CA 1
ATOM 661 C C . VAL A 1 85 ? 9.373 6.736 21.426 1.00 61.12 85 VAL A C 1
ATOM 663 O O . VAL A 1 85 ? 10.571 6.545 21.603 1.00 61.12 85 VAL A O 1
ATOM 666 N N . ARG A 1 86 ? 8.588 7.229 22.389 1.00 51.41 86 ARG A N 1
ATOM 667 C CA . ARG A 1 86 ? 9.002 7.194 23.792 1.00 51.41 86 ARG A CA 1
ATOM 668 C C . ARG A 1 86 ? 8.970 5.730 24.217 1.00 51.41 86 ARG A C 1
ATOM 670 O O . ARG A 1 86 ? 7.902 5.204 24.514 1.00 51.41 86 ARG A O 1
ATOM 677 N N . GLN A 1 87 ? 10.130 5.081 24.171 1.00 46.06 87 GLN A N 1
ATOM 678 C CA . GLN A 1 87 ? 10.386 3.889 24.967 1.00 46.06 87 GLN A CA 1
ATOM 679 C C . GLN A 1 87 ? 10.251 4.310 26.429 1.00 46.06 87 GLN A C 1
ATOM 681 O O . GLN A 1 87 ? 10.978 5.184 26.896 1.00 46.06 87 GLN A O 1
ATOM 686 N N . PHE A 1 88 ? 9.256 3.756 27.110 1.00 46.47 88 PHE A N 1
ATOM 687 C CA . PHE A 1 88 ? 9.253 3.730 28.562 1.00 46.47 88 PHE A CA 1
ATOM 688 C C . PHE A 1 88 ? 10.046 2.485 28.960 1.00 46.47 88 PHE A C 1
ATOM 690 O O . PHE A 1 88 ? 9.672 1.381 28.557 1.00 46.47 88 PHE A O 1
ATOM 697 N N . SER A 1 89 ? 11.164 2.706 29.650 1.00 47.12 89 SER A N 1
ATOM 698 C CA . SER A 1 89 ? 11.830 1.703 30.485 1.00 47.12 89 SER A CA 1
ATOM 699 C C . SER A 1 89 ? 11.229 1.732 31.882 1.00 47.12 89 SER A C 1
ATOM 701 O O . SER A 1 89 ? 10.783 2.832 32.289 1.00 47.12 89 SER A O 1
#

Sequence (89 aa):
DGLTVRQTEALVEKMLKAAGKQKKRKPRIVIVNDVRIYLNSIRQVMDMVRASGIPSSMDQSMDGDDVVVTLRIKNAKKKDRPTMVRQFS

Foldseek 3Di:
DDDDPVRVVVVVVVVVVVVVDDPPDDDDDDDDDDDDDDPVVVVVVVVVLVVVVWDKDWDWDDDPPDIDIDIDTDDPDPPPDPPPPPDDD

Radius of gyration: 25.7 Å; chains: 1; bounding box: 28×65×60 Å

pLDDT: mean 75.98, std 14.09, range [46.06, 92.5]

Secondary structure (DSSP, 8-state):
----HHHHHHHHHHHHHHHT----PPP-----------HHHHHHHHHHHHHTT--EEEEEEEETTEEEEEEEE--SS---S--------